Protein AF-A0A0L0N6Z8-F1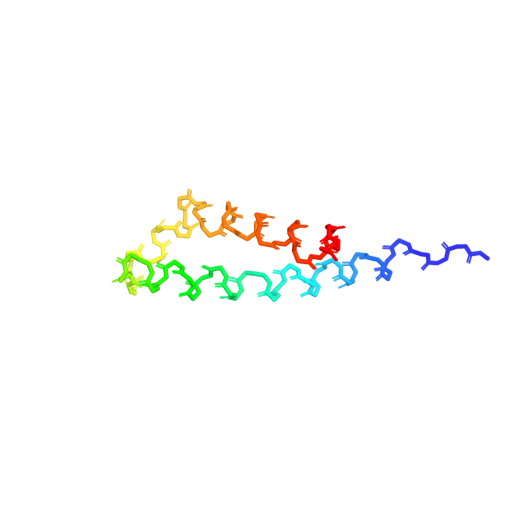 (afdb_monomer_lite)

Secondary structure (DSSP, 8-state):
---HHHHHHHHHHHHHHHHHHHHHHHHHHHHT--HHHHHHHHHTTHHHHHHHHHHIIIIIS--

Sequence (63 aa):
MADWPERDLDKVAKGWSIAMIYSKERLKRVYEWEGERLEQACREGRLVLETVCLFIHACVKHG

Foldseek 3Di:
DCPDPVVVVVVLVVLLVVLLVVLLVVCCVVVVDDDPRSVVCVVVCVSVVSSVVSSCDPPVDDD

Organism: Tolypocladium ophioglossoides (strain CBS 100239) (NCBI:txid1163406)

pLDDT: mean 88.05, std 13.12, range [44.12, 97.06]

Radius of gyration: 14.19 Å; chains: 1; bounding box: 40×16×36 Å

Structure (mmCIF, N/CA/C/O backbone):
data_AF-A0A0L0N6Z8-F1
#
_entry.id   AF-A0A0L0N6Z8-F1
#
loop_
_atom_site.group_PDB
_atom_site.id
_atom_site.type_symbol
_atom_site.label_atom_id
_atom_site.label_alt_id
_atom_site.label_comp_id
_atom_site.label_asym_id
_atom_site.label_entity_id
_atom_site.label_seq_id
_atom_site.pdbx_PDB_ins_code
_atom_site.Cartn_x
_atom_site.Cartn_y
_atom_site.Cartn_z
_atom_site.occupancy
_atom_site.B_iso_or_equiv
_atom_site.auth_seq_id
_atom_site.auth_comp_id
_atom_site.auth_asym_id
_atom_site.auth_atom_id
_atom_site.pdbx_PDB_model_num
ATOM 1 N N . MET A 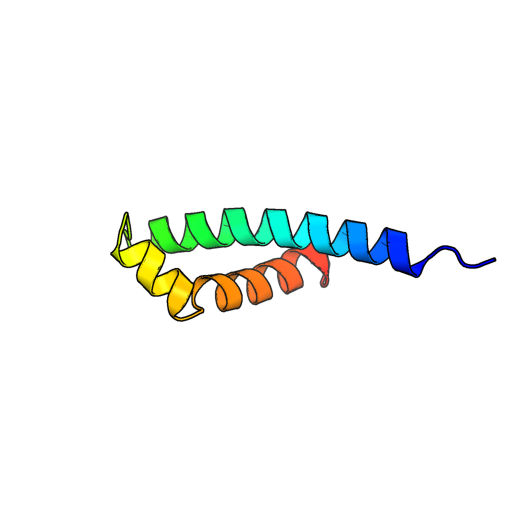1 1 ? 28.512 -3.889 -21.426 1.00 44.12 1 MET A N 1
ATOM 2 C CA . MET A 1 1 ? 28.255 -4.745 -20.248 1.00 44.12 1 MET A CA 1
ATOM 3 C C . MET A 1 1 ? 26.989 -4.247 -19.589 1.00 44.12 1 MET A C 1
ATOM 5 O O . MET A 1 1 ? 26.842 -3.043 -19.431 1.00 44.12 1 MET A O 1
ATOM 9 N N . ALA A 1 2 ? 26.034 -5.143 -19.362 1.00 54.16 2 ALA A N 1
ATOM 10 C CA . ALA A 1 2 ? 24.688 -4.790 -18.952 1.00 54.16 2 ALA A CA 1
ATOM 11 C C . ALA A 1 2 ? 24.623 -4.486 -17.443 1.00 54.16 2 ALA A C 1
ATOM 13 O O . ALA A 1 2 ? 24.344 -5.373 -16.650 1.00 54.16 2 ALA A O 1
ATOM 14 N N . ASP A 1 3 ? 2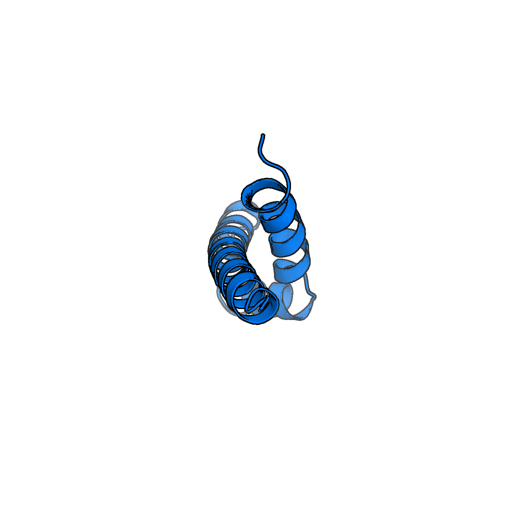4.841 -3.225 -17.076 1.00 54.81 3 ASP A N 1
ATOM 15 C CA . ASP A 1 3 ? 24.737 -2.691 -15.704 1.00 54.81 3 ASP A CA 1
ATOM 16 C C . ASP A 1 3 ? 23.270 -2.401 -15.289 1.00 54.81 3 ASP A C 1
ATOM 18 O O . ASP A 1 3 ? 22.950 -1.440 -14.592 1.00 54.81 3 ASP A O 1
ATOM 22 N N . TRP A 1 4 ? 22.331 -3.185 -15.829 1.00 60.78 4 TRP A N 1
ATOM 23 C CA . TRP A 1 4 ? 20.892 -2.889 -15.834 1.00 60.78 4 TRP A CA 1
ATOM 24 C C . TRP A 1 4 ? 20.089 -3.291 -14.580 1.00 60.78 4 TRP A C 1
ATOM 26 O O . TRP A 1 4 ? 19.132 -2.578 -14.281 1.00 60.78 4 TRP A O 1
ATOM 36 N N . PRO A 1 5 ? 20.416 -4.350 -13.806 1.00 66.44 5 PRO A N 1
ATOM 37 C CA . PRO A 1 5 ? 19.504 -4.815 -12.757 1.00 66.44 5 PRO A CA 1
ATOM 38 C C . PRO A 1 5 ? 19.434 -3.872 -11.547 1.00 66.44 5 PRO A C 1
ATOM 40 O O . PRO A 1 5 ? 18.359 -3.687 -10.982 1.00 66.44 5 PRO A O 1
ATOM 43 N N . GLU A 1 6 ? 20.543 -3.232 -11.171 1.00 69.69 6 GLU A N 1
ATOM 44 C CA . GLU A 1 6 ? 20.601 -2.354 -9.992 1.00 69.69 6 GLU A CA 1
ATOM 45 C C . GLU A 1 6 ? 19.794 -1.064 -10.206 1.00 69.69 6 GLU A C 1
ATOM 47 O O . GLU A 1 6 ? 18.935 -0.707 -9.401 1.00 69.69 6 GLU A O 1
ATOM 52 N N . ARG A 1 7 ? 19.961 -0.428 -11.375 1.00 75.19 7 ARG A N 1
ATOM 53 C CA . ARG A 1 7 ? 19.196 0.772 -11.756 1.00 75.19 7 ARG A CA 1
ATOM 54 C C . ARG A 1 7 ? 17.699 0.518 -11.898 1.00 75.19 7 ARG A C 1
ATOM 56 O O . ARG A 1 7 ? 16.909 1.443 -11.708 1.00 75.19 7 ARG A O 1
ATOM 63 N N . ASP A 1 8 ? 17.298 -0.689 -12.279 1.00 82.94 8 ASP A N 1
ATOM 64 C CA . ASP A 1 8 ? 15.882 -1.027 -12.404 1.00 82.94 8 ASP A CA 1
ATOM 65 C C . ASP A 1 8 ? 15.251 -1.318 -11.037 1.00 82.94 8 ASP A C 1
ATOM 67 O O . ASP A 1 8 ? 14.128 -0.875 -10.785 1.00 82.94 8 ASP A O 1
ATOM 71 N N . LEU A 1 9 ? 15.996 -1.929 -10.109 1.00 87.94 9 LEU A N 1
ATOM 72 C CA . LEU A 1 9 ? 15.572 -2.063 -8.712 1.00 87.94 9 LEU A CA 1
ATOM 73 C C . LEU A 1 9 ? 15.407 -0.701 -8.026 1.00 87.94 9 LEU A C 1
ATOM 75 O O . LEU A 1 9 ? 14.403 -0.496 -7.345 1.00 87.94 9 LEU A O 1
ATOM 79 N N . ASP A 1 10 ? 16.305 0.257 -8.266 1.00 91.50 10 ASP A N 1
ATOM 80 C CA . ASP A 1 10 ? 16.182 1.616 -7.719 1.00 91.50 10 ASP A CA 1
ATOM 81 C C . ASP A 1 10 ? 14.912 2.330 -8.201 1.00 91.50 10 ASP A C 1
ATOM 83 O O . ASP A 1 10 ? 14.208 2.992 -7.429 1.00 91.50 10 ASP A O 1
ATOM 87 N N . LYS A 1 11 ? 14.570 2.181 -9.487 1.00 88.75 11 LYS A N 1
ATOM 88 C CA . LYS A 1 11 ? 13.326 2.739 -10.042 1.00 88.75 11 LYS A CA 1
ATOM 89 C C . LYS A 1 11 ? 12.096 2.078 -9.429 1.00 88.75 11 LYS A C 1
ATOM 91 O O . LYS A 1 11 ? 11.140 2.781 -9.095 1.00 88.75 11 LYS A O 1
ATOM 96 N N . VAL A 1 12 ? 12.123 0.754 -9.260 1.00 9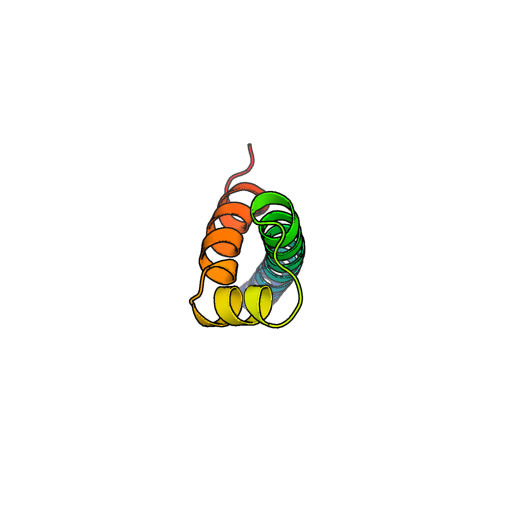1.38 12 VAL A N 1
ATOM 97 C CA . VAL A 1 12 ? 11.045 0.001 -8.603 1.00 91.38 12 VAL A CA 1
ATOM 98 C C . VAL A 1 12 ? 10.887 0.462 -7.157 1.00 91.38 12 VAL A C 1
ATOM 100 O O . VAL A 1 12 ? 9.776 0.794 -6.754 1.00 91.38 12 VAL A O 1
ATOM 103 N N . ALA A 1 13 ? 11.981 0.581 -6.402 1.00 93.75 13 ALA A N 1
ATOM 104 C CA . ALA A 1 13 ? 11.968 1.046 -5.017 1.00 93.75 13 ALA A CA 1
ATOM 105 C C . ALA A 1 13 ? 11.401 2.469 -4.895 1.00 93.75 13 ALA A C 1
ATOM 107 O O . ALA A 1 13 ? 10.586 2.753 -4.009 1.00 93.75 13 ALA A O 1
ATOM 108 N N . LYS A 1 14 ? 11.766 3.360 -5.825 1.00 94.00 14 LYS A N 1
ATOM 109 C CA . LYS A 1 14 ? 11.216 4.718 -5.894 1.00 94.00 14 LYS A CA 1
ATOM 110 C C . LYS A 1 14 ? 9.714 4.711 -6.183 1.00 94.00 14 LYS A C 1
ATOM 112 O O . LYS A 1 14 ? 8.960 5.364 -5.462 1.00 94.00 14 LYS A O 1
ATOM 117 N N . GLY A 1 15 ? 9.267 3.975 -7.202 1.00 94.12 15 GLY A N 1
ATOM 118 C CA . GLY A 1 15 ? 7.845 3.871 -7.544 1.00 94.12 15 GLY A CA 1
ATOM 119 C C . GLY A 1 15 ? 7.019 3.248 -6.417 1.00 94.12 15 GLY A C 1
ATOM 120 O O . GLY A 1 15 ? 5.949 3.751 -6.079 1.00 94.12 15 GLY A O 1
ATOM 121 N N . TRP A 1 16 ? 7.557 2.217 -5.767 1.00 95.88 16 TRP A N 1
ATOM 122 C CA . TRP A 1 16 ? 6.943 1.562 -4.617 1.00 95.88 16 TRP A CA 1
ATOM 123 C C . TRP A 1 16 ? 6.774 2.519 -3.435 1.00 95.88 16 TRP A C 1
ATOM 125 O O . TRP A 1 16 ? 5.695 2.598 -2.852 1.00 95.88 16 TRP A O 1
ATOM 135 N N . SER A 1 17 ? 7.809 3.303 -3.120 1.00 96.56 17 SER A N 1
ATOM 136 C CA . SER A 1 17 ? 7.762 4.292 -2.035 1.00 96.56 17 SER A CA 1
ATOM 137 C C . SER A 1 17 ? 6.669 5.337 -2.270 1.00 96.56 17 SER A C 1
ATOM 139 O O . SER A 1 17 ? 5.923 5.679 -1.354 1.00 96.56 17 SER A O 1
ATOM 141 N N . ILE A 1 18 ? 6.524 5.803 -3.514 1.00 96.12 18 ILE A N 1
ATOM 142 C CA . ILE A 1 18 ? 5.453 6.728 -3.905 1.00 96.12 18 ILE A CA 1
ATOM 143 C C . ILE A 1 18 ? 4.085 6.046 -3.757 1.00 96.12 18 ILE A C 1
ATOM 145 O O . ILE A 1 18 ? 3.186 6.605 -3.127 1.00 96.12 18 ILE A O 1
ATOM 149 N N . ALA A 1 19 ? 3.928 4.827 -4.280 1.00 96.62 19 ALA A N 1
ATOM 150 C CA . ALA A 1 19 ? 2.678 4.079 -4.194 1.00 96.62 19 ALA A CA 1
ATOM 151 C C . ALA A 1 19 ? 2.253 3.820 -2.739 1.00 96.62 19 ALA A C 1
ATOM 153 O O . ALA A 1 19 ? 1.076 3.979 -2.421 1.00 96.62 19 ALA A O 1
ATOM 154 N N . MET A 1 20 ? 3.187 3.504 -1.836 1.00 96.88 20 MET A N 1
ATOM 155 C CA . MET A 1 20 ? 2.896 3.317 -0.409 1.00 96.88 20 MET A CA 1
ATOM 156 C C . MET A 1 20 ? 2.313 4.574 0.238 1.00 96.88 20 MET A C 1
ATOM 158 O O . MET A 1 20 ? 1.348 4.480 0.999 1.00 96.88 20 MET A O 1
ATOM 162 N N . ILE A 1 21 ? 2.876 5.750 -0.063 1.00 96.62 21 ILE A N 1
ATOM 163 C CA . ILE A 1 21 ? 2.401 7.028 0.484 1.00 96.62 21 ILE A CA 1
ATOM 164 C C . ILE A 1 21 ? 0.951 7.268 0.056 1.00 96.62 21 ILE A C 1
ATOM 166 O O . ILE A 1 21 ? 0.078 7.449 0.904 1.00 96.62 21 ILE A O 1
ATOM 170 N N . TYR A 1 22 ? 0.669 7.193 -1.247 1.00 96.19 22 TYR A N 1
ATOM 171 C CA . TYR A 1 22 ? -0.684 7.414 -1.768 1.00 96.19 22 TYR A CA 1
ATOM 172 C C . TYR A 1 22 ? -1.684 6.353 -1.296 1.00 96.19 22 TYR A C 1
ATOM 174 O O . TYR A 1 22 ? -2.831 6.681 -0.997 1.00 96.19 22 TYR A O 1
ATOM 182 N N . SER A 1 23 ? -1.247 5.102 -1.161 1.00 95.75 23 SER A N 1
ATOM 183 C CA . SER A 1 23 ? -2.072 4.009 -0.636 1.00 95.75 23 SER A CA 1
ATOM 184 C C . SER A 1 23 ? -2.471 4.252 0.817 1.00 95.75 23 SER A C 1
ATOM 186 O O . SER A 1 23 ? -3.634 4.080 1.180 1.00 95.75 23 SER A O 1
ATOM 188 N N . LYS A 1 24 ? -1.533 4.721 1.651 1.00 95.31 24 LYS A N 1
ATOM 189 C CA . LYS A 1 24 ? -1.806 5.060 3.053 1.00 95.31 24 LYS A CA 1
ATOM 190 C C . LYS A 1 24 ? -2.789 6.221 3.165 1.00 95.31 24 LYS A C 1
ATOM 192 O O . LYS A 1 24 ? -3.756 6.119 3.914 1.00 95.31 24 LYS A O 1
ATOM 197 N N . GLU A 1 25 ? -2.581 7.287 2.396 1.00 95.19 25 GLU A N 1
ATOM 198 C CA . GLU A 1 25 ? -3.483 8.445 2.385 1.00 95.19 25 GLU A CA 1
ATOM 199 C C . GLU A 1 25 ? -4.883 8.086 1.867 1.00 95.19 25 GLU A C 1
ATOM 201 O O . GLU A 1 25 ? -5.889 8.571 2.390 1.00 95.19 25 GLU A O 1
ATOM 206 N N . ARG A 1 26 ? -4.982 7.178 0.889 1.00 94.06 26 ARG A N 1
ATOM 207 C CA . ARG A 1 26 ? -6.273 6.655 0.430 1.00 94.06 26 ARG A CA 1
ATOM 208 C C . ARG A 1 26 ? -6.968 5.834 1.513 1.00 94.06 26 ARG A C 1
ATOM 210 O O . ARG A 1 26 ? -8.155 6.049 1.737 1.00 94.06 26 ARG A O 1
ATOM 217 N N . LEU A 1 27 ? -6.260 4.940 2.205 1.00 92.62 27 LEU A N 1
ATOM 218 C CA . LEU A 1 27 ? -6.839 4.150 3.299 1.00 92.62 27 LEU A CA 1
ATOM 219 C C . LEU A 1 27 ? -7.353 5.036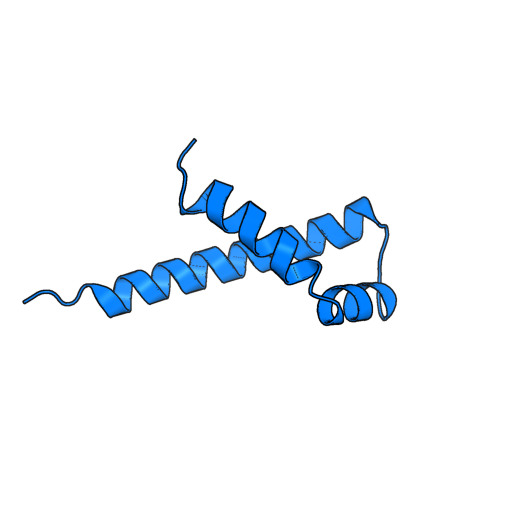 4.439 1.00 92.62 27 LEU A C 1
ATOM 221 O O . LEU A 1 27 ? -8.476 4.826 4.893 1.00 92.62 27 LEU A O 1
ATOM 225 N N . LYS A 1 28 ? -6.583 6.058 4.840 1.00 95.06 28 LYS A N 1
ATOM 226 C CA . LYS A 1 28 ? -7.038 7.069 5.805 1.00 95.06 28 LYS A CA 1
ATOM 227 C C . LYS A 1 28 ? -8.337 7.727 5.357 1.00 95.06 28 LYS A C 1
ATOM 229 O O . LYS A 1 28 ? -9.285 7.782 6.123 1.00 95.06 28 LYS A O 1
ATOM 234 N N . ARG A 1 29 ? -8.405 8.179 4.100 1.00 95.06 29 ARG A N 1
ATOM 235 C CA . ARG A 1 29 ? -9.577 8.886 3.563 1.00 95.06 29 ARG A CA 1
ATOM 236 C C . ARG A 1 29 ? -10.816 8.000 3.432 1.00 95.06 29 ARG A C 1
ATOM 238 O O . ARG A 1 29 ? -11.911 8.464 3.705 1.00 95.06 29 ARG A O 1
ATOM 245 N N . VAL A 1 30 ? -10.658 6.762 2.962 1.00 94.50 30 VAL A N 1
ATOM 246 C CA . VAL A 1 30 ? -11.786 5.854 2.678 1.00 94.50 30 VAL A CA 1
ATOM 247 C C . VAL A 1 30 ? -12.404 5.307 3.960 1.00 94.50 30 VAL A C 1
ATOM 249 O O . VAL A 1 30 ? -13.618 5.149 4.027 1.00 94.50 30 VAL A O 1
ATOM 252 N N . TYR A 1 31 ? -11.575 5.000 4.957 1.00 92.75 31 TYR A N 1
ATOM 253 C CA . TYR A 1 31 ? -12.023 4.364 6.195 1.00 92.75 31 TYR A CA 1
ATOM 254 C C . TYR A 1 31 ? -12.026 5.304 7.405 1.00 92.75 31 TYR A C 1
ATOM 256 O O . TYR A 1 31 ? -12.353 4.863 8.507 1.00 92.75 31 TYR A O 1
ATOM 264 N N . GLU A 1 32 ? -11.625 6.564 7.212 1.00 94.12 32 GLU A N 1
ATOM 265 C CA . GLU A 1 32 ? -11.468 7.574 8.269 1.00 94.12 32 GLU A CA 1
ATOM 266 C C . GLU A 1 32 ? -10.594 7.057 9.429 1.00 94.12 32 GLU A C 1
ATOM 268 O O . GLU A 1 32 ? -10.846 7.300 10.610 1.00 94.12 32 GLU A O 1
ATOM 273 N N . TRP A 1 33 ? -9.575 6.259 9.092 1.00 92.94 33 TRP A N 1
ATOM 274 C CA . TRP A 1 33 ? -8.675 5.650 10.067 1.00 92.94 33 TRP A CA 1
ATOM 275 C C . TRP A 1 33 ? -7.525 6.578 10.423 1.00 92.94 33 TRP A C 1
ATOM 277 O O . TRP A 1 33 ? -6.779 7.015 9.553 1.00 92.94 33 TRP A O 1
ATOM 287 N N . GLU A 1 34 ? -7.305 6.745 11.722 1.00 90.31 34 GLU A N 1
ATOM 288 C CA . GLU A 1 34 ? -6.171 7.468 12.292 1.00 90.31 34 GLU A CA 1
ATOM 289 C C . GLU A 1 34 ? -5.544 6.661 13.440 1.00 90.31 34 GLU A C 1
ATOM 291 O O . GLU A 1 34 ? -6.150 5.717 13.965 1.00 90.31 34 GLU A O 1
ATOM 296 N N . GLY A 1 35 ? -4.312 7.022 13.810 1.00 91.50 35 GLY A N 1
ATOM 297 C CA . GLY A 1 35 ? -3.584 6.432 14.939 1.00 91.50 35 GLY A CA 1
ATOM 298 C C . GLY A 1 35 ? -3.545 4.899 14.915 1.00 91.50 35 GLY A C 1
ATOM 299 O O . GLY A 1 35 ? -3.188 4.282 13.909 1.00 91.50 35 GLY A O 1
ATOM 300 N N . GLU A 1 36 ? -3.953 4.281 16.023 1.00 94.00 36 GLU A N 1
ATOM 301 C CA . GLU A 1 36 ? -3.869 2.832 16.248 1.00 94.00 36 GLU A CA 1
ATOM 302 C C . GLU A 1 36 ? -4.661 2.001 15.223 1.00 94.00 36 GLU A C 1
ATOM 304 O O . GLU A 1 36 ? -4.218 0.923 14.826 1.00 94.00 36 GLU A O 1
ATOM 309 N N . ARG A 1 37 ? -5.802 2.505 14.727 1.00 92.12 37 ARG A N 1
ATOM 310 C CA . ARG A 1 37 ? -6.617 1.780 13.732 1.00 92.12 37 ARG A CA 1
ATOM 311 C C . ARG A 1 37 ? -5.904 1.696 12.386 1.00 92.12 37 ARG A C 1
ATOM 313 O O . ARG A 1 37 ? -5.924 0.650 11.739 1.00 92.12 37 ARG A O 1
ATOM 320 N N . LEU A 1 38 ? -5.237 2.779 11.985 1.00 93.19 38 LEU A N 1
ATOM 321 C CA . LEU A 1 38 ? -4.439 2.799 10.762 1.00 93.19 38 LEU A CA 1
ATOM 322 C C . LEU A 1 38 ? -3.206 1.899 10.890 1.00 93.19 38 LEU A C 1
ATOM 324 O O . LEU A 1 38 ? -2.869 1.175 9.953 1.00 93.19 38 LEU A O 1
ATOM 328 N N . GLU A 1 39 ? -2.539 1.919 12.042 1.00 94.56 39 GLU A N 1
ATOM 329 C CA . GLU A 1 39 ? -1.405 1.029 12.303 1.00 94.56 39 GLU A CA 1
ATOM 330 C C . GLU A 1 39 ? -1.812 -0.441 12.280 1.00 94.56 39 GLU A C 1
ATOM 332 O O . GLU A 1 39 ? -1.129 -1.260 11.664 1.00 94.56 39 GLU A O 1
ATOM 337 N N . GLN A 1 40 ? -2.948 -0.776 12.890 1.00 95.44 40 GLN A N 1
ATOM 338 C CA . GLN A 1 40 ? -3.489 -2.126 12.863 1.00 95.44 40 GLN A CA 1
ATOM 339 C C . GLN A 1 40 ? -3.794 -2.575 11.430 1.00 95.44 40 GLN A C 1
ATOM 341 O O . GLN A 1 40 ? -3.379 -3.658 11.028 1.00 95.44 40 GLN A O 1
ATOM 346 N N . ALA A 1 41 ? -4.410 -1.716 10.617 1.00 91.75 41 ALA A N 1
ATOM 347 C CA . ALA A 1 41 ? -4.630 -1.990 9.199 1.00 91.75 41 ALA A CA 1
ATOM 348 C C . ALA A 1 41 ? -3.322 -2.208 8.415 1.00 91.75 41 ALA A C 1
ATOM 350 O O . ALA A 1 41 ? -3.272 -3.042 7.507 1.00 91.75 41 ALA A O 1
ATOM 351 N N . CYS A 1 42 ? -2.252 -1.485 8.763 1.00 93.25 42 CYS A N 1
ATOM 352 C CA . CYS A 1 42 ? -0.927 -1.712 8.184 1.00 93.25 42 CYS A CA 1
ATOM 353 C C . CYS A 1 42 ? -0.370 -3.084 8.591 1.00 93.25 42 CYS A C 1
ATOM 355 O O . CYS A 1 42 ? 0.123 -3.807 7.727 1.00 93.25 42 CYS A O 1
ATOM 357 N N . ARG A 1 43 ? -0.496 -3.467 9.871 1.00 94.62 43 ARG A N 1
ATOM 358 C CA . ARG A 1 43 ? -0.075 -4.784 10.387 1.00 94.62 43 ARG A CA 1
ATOM 359 C C . ARG A 1 43 ? -0.862 -5.941 9.770 1.00 94.62 43 ARG A C 1
ATOM 361 O O . ARG A 1 43 ? -0.290 -6.991 9.510 1.00 94.62 43 ARG A O 1
ATOM 368 N N . GLU A 1 44 ? -2.139 -5.731 9.470 1.00 95.81 44 GLU A N 1
ATOM 369 C CA . GLU A 1 44 ? -2.993 -6.688 8.750 1.00 95.81 44 GLU A CA 1
ATOM 370 C C . GLU A 1 44 ? -2.663 -6.798 7.250 1.00 95.81 44 GLU A C 1
ATOM 372 O O . GLU A 1 44 ? -3.292 -7.571 6.532 1.00 95.81 44 GLU A O 1
ATOM 377 N N . GLY A 1 45 ? -1.704 -6.017 6.744 1.00 94.81 45 GLY A N 1
ATOM 378 C CA . GLY A 1 45 ? -1.277 -6.065 5.346 1.00 94.81 45 GLY A CA 1
ATOM 379 C C . GLY A 1 45 ? -2.174 -5.290 4.377 1.00 94.81 45 GLY A C 1
ATOM 380 O O . GLY A 1 45 ? -1.916 -5.302 3.173 1.00 94.81 45 GLY A O 1
ATOM 381 N N . ARG A 1 46 ? -3.185 -4.551 4.862 1.00 95.19 46 ARG A N 1
ATOM 382 C CA . ARG A 1 46 ? -4.102 -3.777 3.999 1.00 95.19 46 ARG A CA 1
ATOM 383 C C . ARG A 1 46 ? -3.369 -2.711 3.190 1.00 95.19 46 ARG A C 1
ATOM 385 O O . ARG A 1 46 ? -3.668 -2.521 2.015 1.00 95.19 46 ARG A O 1
ATOM 392 N N . LEU A 1 47 ? -2.376 -2.057 3.800 1.00 95.62 47 LEU A N 1
ATOM 393 C CA . LEU A 1 47 ? -1.536 -1.075 3.110 1.00 95.62 47 LEU A CA 1
ATOM 394 C C . LEU A 1 47 ? -0.739 -1.709 1.966 1.00 95.62 47 LEU A C 1
ATOM 396 O O . LEU A 1 47 ? -0.650 -1.123 0.891 1.00 95.62 47 LEU A O 1
ATOM 400 N N . VAL A 1 48 ? -0.175 -2.898 2.182 1.00 96.25 48 VAL A N 1
ATOM 401 C CA . VAL A 1 48 ? 0.617 -3.598 1.162 1.00 96.25 48 VAL A CA 1
ATOM 402 C C . VAL A 1 48 ? -0.269 -4.008 -0.010 1.00 96.25 48 VAL A C 1
ATOM 404 O O . VAL A 1 48 ? 0.107 -3.768 -1.152 1.00 96.25 48 VAL A O 1
ATOM 407 N N . LEU A 1 49 ? -1.461 -4.552 0.257 1.00 96.25 49 LEU A N 1
ATOM 408 C CA . LEU A 1 49 ? -2.414 -4.928 -0.794 1.00 96.25 49 LEU A CA 1
ATOM 409 C C . LEU A 1 49 ? -2.801 -3.730 -1.670 1.00 96.25 49 LEU A C 1
ATOM 411 O O . LEU A 1 49 ? -2.739 -3.814 -2.894 1.00 96.25 49 LEU A O 1
ATOM 415 N N . GLU A 1 50 ? -3.135 -2.602 -1.046 1.00 94.88 50 GLU A N 1
ATOM 416 C CA . GLU A 1 50 ? -3.442 -1.365 -1.765 1.00 94.88 50 GLU A CA 1
ATOM 417 C C . GLU A 1 50 ? -2.233 -0.857 -2.574 1.00 94.88 50 GLU A C 1
ATOM 419 O O . GLU A 1 50 ? -2.369 -0.502 -3.746 1.00 94.88 50 GLU A O 1
ATOM 424 N N . THR A 1 51 ? -1.038 -0.903 -1.974 1.00 97.06 51 THR A N 1
ATOM 425 C CA . THR A 1 51 ? 0.221 -0.484 -2.612 1.00 97.06 51 THR A CA 1
ATOM 426 C C . THR A 1 51 ? 0.518 -1.299 -3.859 1.00 97.06 51 THR A C 1
ATOM 428 O O . THR A 1 51 ? 0.880 -0.718 -4.878 1.00 97.06 51 THR A O 1
ATOM 431 N N . VAL A 1 52 ? 0.338 -2.623 -3.815 1.00 95.81 52 VAL A N 1
ATOM 432 C CA . VAL A 1 52 ? 0.547 -3.498 -4.977 1.00 95.81 52 VAL A CA 1
ATOM 433 C C . VAL A 1 52 ? -0.396 -3.108 -6.113 1.00 95.81 52 VAL A C 1
ATOM 435 O O . VAL A 1 52 ? 0.059 -2.929 -7.241 1.00 95.81 52 VAL A O 1
ATOM 438 N N . CYS A 1 53 ? -1.687 -2.922 -5.827 1.00 94.19 53 CYS A N 1
ATOM 439 C CA . CYS A 1 53 ? -2.670 -2.527 -6.836 1.00 94.19 53 CYS A CA 1
ATOM 440 C C . CYS A 1 53 ? -2.291 -1.201 -7.508 1.00 94.19 53 CYS A C 1
ATOM 442 O O . CYS A 1 53 ? -2.254 -1.116 -8.738 1.00 94.19 53 CYS A O 1
ATOM 444 N N . LEU A 1 54 ? -1.964 -0.183 -6.706 1.00 93.31 54 LEU A N 1
ATOM 445 C CA . LEU A 1 54 ? -1.600 1.136 -7.214 1.00 93.31 54 LEU A CA 1
ATOM 446 C C . LEU A 1 54 ? -0.269 1.114 -7.974 1.00 93.31 54 LEU A C 1
ATOM 448 O O . LEU A 1 54 ? -0.174 1.688 -9.055 1.00 93.31 54 LEU A O 1
ATOM 452 N N . PHE A 1 55 ? 0.745 0.430 -7.444 1.00 94.81 55 PHE A N 1
ATOM 453 C CA . PHE A 1 55 ? 2.058 0.319 -8.074 1.00 94.81 55 PHE A CA 1
ATOM 454 C C . PHE A 1 55 ? 1.973 -0.374 -9.436 1.00 94.81 55 PHE A C 1
ATOM 456 O O . PHE A 1 55 ? 2.510 0.133 -10.418 1.00 94.81 55 PHE A O 1
ATOM 463 N N . ILE A 1 56 ? 1.254 -1.497 -9.535 1.00 92.56 56 ILE A N 1
ATOM 464 C CA . ILE A 1 56 ? 1.070 -2.186 -10.818 1.00 92.56 56 ILE A CA 1
ATOM 465 C C . ILE A 1 56 ? 0.323 -1.291 -11.811 1.00 92.56 56 ILE A C 1
ATOM 467 O O . ILE A 1 56 ? 0.722 -1.212 -12.973 1.00 92.56 56 ILE A O 1
ATOM 471 N N . HIS A 1 57 ? -0.730 -0.601 -11.366 1.00 90.62 57 HIS A N 1
AT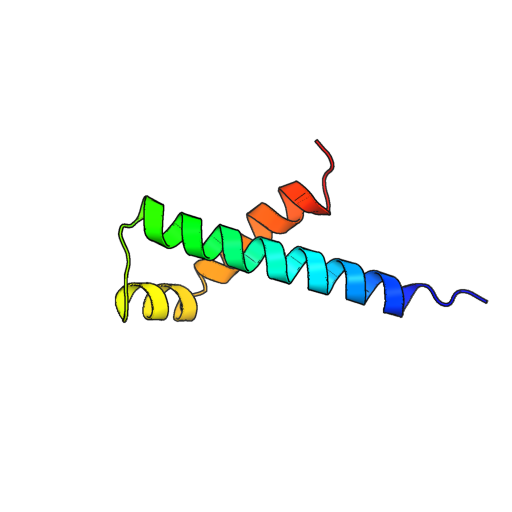OM 472 C CA . HIS A 1 57 ? -1.525 0.264 -12.234 1.00 90.62 57 HIS A CA 1
ATOM 473 C C . HIS A 1 57 ? -0.777 1.514 -12.712 1.00 90.62 57 HIS A C 1
ATOM 475 O O . HIS A 1 57 ? -0.991 1.932 -13.839 1.00 90.62 57 HIS A O 1
ATOM 481 N N . ALA A 1 58 ? 0.070 2.120 -11.878 1.00 88.69 58 ALA A N 1
ATOM 482 C CA . ALA A 1 58 ? 0.730 3.386 -12.199 1.00 88.69 58 ALA A CA 1
ATOM 483 C C . ALA A 1 58 ? 2.150 3.217 -12.763 1.00 88.69 58 ALA A C 1
ATOM 485 O O . ALA A 1 58 ? 2.609 4.050 -13.543 1.00 88.69 58 ALA A O 1
ATOM 486 N N . CYS A 1 59 ? 2.873 2.174 -12.345 1.00 84.00 59 CYS A N 1
ATOM 487 C CA . CYS A 1 59 ? 4.296 2.008 -12.650 1.00 84.00 59 CYS A CA 1
ATOM 488 C C . CYS A 1 59 ? 4.597 0.847 -13.605 1.00 84.00 59 CYS A C 1
ATOM 490 O O . CYS A 1 59 ? 5.649 0.872 -14.237 1.00 84.00 59 CYS A O 1
ATOM 492 N N . VAL A 1 60 ? 3.721 -0.160 -13.714 1.00 78.94 60 VAL A N 1
ATOM 493 C CA . VAL A 1 60 ? 3.968 -1.349 -14.558 1.00 78.94 60 VAL A CA 1
ATOM 494 C C . VAL A 1 60 ? 3.089 -1.355 -15.800 1.00 78.94 60 VAL A C 1
ATOM 496 O O . VAL A 1 60 ? 3.584 -1.548 -16.908 1.00 78.94 60 VAL A O 1
ATOM 499 N N . LYS A 1 61 ? 1.786 -1.128 -15.640 1.00 70.69 61 LYS A N 1
ATOM 500 C CA . LYS A 1 61 ? 0.904 -0.859 -16.772 1.00 70.69 61 LYS A CA 1
ATOM 501 C C . LYS A 1 61 ? 0.907 0.643 -17.011 1.00 70.69 61 LYS A C 1
ATOM 503 O O . LYS A 1 61 ? 0.444 1.395 -16.169 1.00 70.69 61 LYS A O 1
ATOM 508 N N . HIS A 1 62 ? 1.433 1.093 -18.142 1.00 55.09 62 HIS A N 1
ATOM 509 C CA . HIS A 1 62 ? 1.024 2.401 -18.639 1.00 55.09 62 HIS A CA 1
ATOM 510 C C . HIS A 1 62 ? -0.424 2.268 -19.118 1.00 55.09 62 HIS A C 1
ATOM 512 O O . HIS A 1 62 ? -0.744 1.320 -19.841 1.00 55.09 62 HIS A O 1
ATOM 518 N N . GLY A 1 63 ? -1.297 3.144 -18.618 1.00 50.25 63 GLY A N 1
ATOM 519 C CA . GLY A 1 63 ? -2.579 3.408 -19.269 1.00 50.25 63 GLY A CA 1
ATOM 520 C C . GLY A 1 63 ? -2.350 3.959 -20.667 1.00 50.25 63 GLY A C 1
ATOM 521 O O . GLY A 1 63 ? -1.356 4.702 -20.837 1.00 50.25 63 GLY A O 1
#